Protein AF-B5TLV0-F1 (afdb_monomer_lite)

Foldseek 3Di:
DPDPDPDDDDDDDDPPPDDLVVVVVVVVVVQVVLVVDPVRPHDDDPDDDPPDDDDDDDDCVVCVVQQHDPVQVVVQCCCAAPWDFPDWDDDPNDIDTDIGYHDCVLHVDPCSSVVGDGDHPD

Sequence (122 aa):
GFSNVEALDLVLQDKTGGKLDKFSGVSQSFIGELMKRPEIAVAFTSFKADYPQLQLDINDEKANQLGVNVKDILQTMQTYFGSAQASDFNRFGKYYRVVVQADIADRADPSSIDRVFVKNKT

pLDDT: mean 91.23, std 8.65, range [45.84, 97.0]

Radius of gyration: 23.11 Å; chains: 1; bounding box: 59×27×60 Å

Secondary structure (DSSP, 8-state):
---SS----------S---HHHHHHHHHHHHHHHTT-TT-S-------S----------HHHHHHTT--HHHHHHHHIIIII-EEEEEEEETTEEEEEEE---GGGTSSGGGGGG-------

InterPro domains:
  IPR001036 Acriflavin resistance protein [PF00873] (6-121)
  IPR001036 Acriflavin resistance protein [PTHR32063] (8-121)
  IPR027463 Multidrug efflux transporter AcrB TolC docking domain, DN/DC subdomains [G3DSA:3.30.2090.10] (51-122)
  IPR027463 Multidrug efflux transporter AcrB TolC docking domain, DN/DC subdomains [SSF82714] (52-121)

Organism: Flavobacterium johnsoniae (NCBI:txid986)

Structure (mmCIF, N/CA/C/O backbone):
data_AF-B5TLV0-F1
#
_entry.id   AF-B5TLV0-F1
#
loop_
_atom_site.group_PDB
_atom_site.id
_atom_site.type_symbol
_atom_site.label_atom_id
_atom_site.label_alt_id
_atom_site.label_comp_id
_atom_site.label_asym_id
_atom_site.label_entity_id
_atom_site.label_seq_id
_atom_site.pdbx_PDB_ins_code
_atom_site.Cartn_x
_atom_site.Cartn_y
_atom_site.Cartn_z
_atom_site.occupancy
_atom_site.B_iso_or_equiv
_atom_site.auth_seq_id
_atom_site.auth_comp_id
_atom_site.auth_asym_id
_atom_site.auth_atom_id
_atom_site.pdbx_PDB_model_num
ATOM 1 N N . GLY A 1 1 ? 24.189 9.476 -10.245 1.00 45.84 1 GLY A N 1
ATOM 2 C CA . GLY A 1 1 ? 23.776 9.414 -8.824 1.00 45.84 1 GLY A CA 1
ATOM 3 C C . GLY A 1 1 ? 24.776 8.576 -8.053 1.00 45.84 1 GLY A C 1
ATOM 4 O O . GLY A 1 1 ? 25.704 8.077 -8.669 1.00 45.84 1 GLY A O 1
ATOM 5 N N . PHE A 1 2 ? 24.643 8.439 -6.732 1.00 53.84 2 PHE A N 1
ATOM 6 C CA . PHE A 1 2 ? 25.537 7.604 -5.915 1.00 53.84 2 PHE A CA 1
ATOM 7 C C . PHE A 1 2 ? 25.394 6.119 -6.297 1.00 53.84 2 PHE A C 1
ATOM 9 O O . PHE A 1 2 ? 24.532 5.423 -5.769 1.00 53.84 2 PHE A O 1
ATOM 16 N N . SER A 1 3 ? 26.223 5.645 -7.225 1.00 56.53 3 SER A N 1
ATOM 17 C CA . SER A 1 3 ? 26.379 4.228 -7.547 1.00 56.53 3 SER A CA 1
ATOM 18 C C . SER A 1 3 ? 27.865 3.905 -7.635 1.00 56.53 3 SER A C 1
ATOM 20 O O . SER A 1 3 ? 28.641 4.677 -8.189 1.00 56.53 3 SER A O 1
ATOM 22 N N . ASN A 1 4 ? 28.258 2.764 -7.072 1.00 63.78 4 ASN A N 1
ATOM 23 C CA . ASN A 1 4 ? 29.639 2.268 -7.038 1.00 63.78 4 ASN A CA 1
ATOM 24 C C . ASN A 1 4 ? 30.029 1.550 -8.349 1.00 63.78 4 ASN A C 1
ATOM 26 O O . ASN A 1 4 ? 30.929 0.714 -8.368 1.00 63.78 4 ASN A O 1
ATOM 30 N N . VAL A 1 5 ? 29.285 1.822 -9.424 1.00 60.12 5 VAL A N 1
ATOM 31 C CA . VAL A 1 5 ? 29.418 1.211 -10.744 1.00 60.12 5 VAL A CA 1
ATOM 32 C C . VAL A 1 5 ? 29.537 2.355 -11.740 1.00 60.12 5 VAL A C 1
ATOM 34 O O . VAL A 1 5 ? 28.675 3.235 -11.762 1.00 60.12 5 VAL A O 1
ATOM 37 N N . GLU A 1 6 ? 30.586 2.347 -12.559 1.00 71.06 6 GLU A N 1
ATOM 38 C CA . GLU A 1 6 ? 30.681 3.193 -13.752 1.00 71.06 6 GLU A CA 1
ATOM 39 C C . GLU A 1 6 ? 29.621 2.728 -14.762 1.00 71.06 6 GLU A C 1
ATOM 41 O O . GLU A 1 6 ? 29.889 1.962 -15.684 1.00 71.06 6 GLU A O 1
ATOM 46 N N . ALA A 1 7 ? 28.373 3.124 -14.526 1.00 76.25 7 ALA A N 1
ATOM 47 C CA . ALA A 1 7 ? 27.225 2.799 -15.353 1.00 76.25 7 ALA A CA 1
ATOM 48 C C . ALA A 1 7 ? 26.570 4.080 -15.874 1.00 76.25 7 ALA A C 1
ATOM 50 O O . ALA A 1 7 ? 26.635 5.144 -15.254 1.00 76.25 7 ALA A O 1
ATOM 51 N N . LEU A 1 8 ? 25.929 3.967 -17.034 1.00 85.62 8 LEU A N 1
ATOM 52 C CA . LEU A 1 8 ? 25.124 5.036 -17.604 1.00 85.62 8 LEU A CA 1
ATOM 53 C C . LEU A 1 8 ? 23.727 5.022 -16.969 1.00 85.62 8 LEU A C 1
ATOM 55 O O . LEU A 1 8 ? 22.990 4.050 -17.122 1.00 85.62 8 LEU A O 1
ATOM 59 N N . ASP A 1 9 ? 23.347 6.123 -16.321 1.00 88.31 9 ASP A N 1
ATOM 60 C CA . ASP A 1 9 ? 21.991 6.335 -15.808 1.00 88.31 9 ASP A CA 1
ATOM 61 C C . ASP A 1 9 ? 21.127 7.037 -16.870 1.00 88.31 9 ASP A C 1
ATOM 63 O O . ASP A 1 9 ? 21.482 8.107 -17.370 1.00 88.31 9 ASP A O 1
ATOM 67 N N . LEU A 1 10 ? 19.959 6.469 -17.184 1.00 90.50 10 LEU A N 1
ATOM 68 C CA . LEU A 1 10 ? 18.967 7.069 -18.081 1.00 90.50 10 LEU A CA 1
ATOM 69 C C . LEU A 1 10 ? 17.615 7.189 -17.376 1.00 90.50 10 LEU A C 1
ATOM 71 O O . LEU A 1 10 ? 17.177 6.270 -16.686 1.00 90.50 10 LEU A O 1
ATOM 75 N N . VAL A 1 11 ? 16.928 8.313 -17.591 1.00 93.38 11 VAL A N 1
ATOM 76 C CA . VAL A 1 11 ? 15.583 8.561 -17.054 1.00 93.38 11 VAL A CA 1
ATOM 77 C C . VAL A 1 11 ? 14.595 8.612 -18.208 1.00 93.38 11 VAL A C 1
ATOM 79 O O . VAL A 1 11 ? 14.593 9.552 -19.002 1.00 93.38 11 VAL A O 1
ATOM 82 N N . LEU A 1 12 ? 13.743 7.594 -18.294 1.00 93.38 12 LEU A N 1
ATOM 83 C CA . LEU A 1 12 ? 12.632 7.573 -19.235 1.00 93.38 12 LEU A CA 1
ATOM 84 C C . LEU A 1 12 ? 11.423 8.278 -18.606 1.00 93.38 12 LEU A C 1
ATOM 86 O O . LEU A 1 12 ? 11.057 7.983 -17.471 1.00 93.38 12 LEU A O 1
ATOM 90 N N . GLN A 1 13 ? 10.803 9.208 -19.335 1.00 94.56 13 GLN A N 1
ATOM 91 C CA . GLN A 1 13 ? 9.683 10.013 -18.841 1.00 94.56 13 GLN A CA 1
ATOM 92 C C . GLN A 1 13 ? 8.472 9.900 -19.772 1.00 94.56 13 GLN A C 1
ATOM 94 O O . GLN A 1 13 ? 8.566 10.230 -20.955 1.00 94.56 13 GLN A O 1
ATOM 99 N N . ASP A 1 14 ? 7.319 9.518 -19.219 1.00 94.56 14 ASP A N 1
ATOM 100 C CA . ASP A 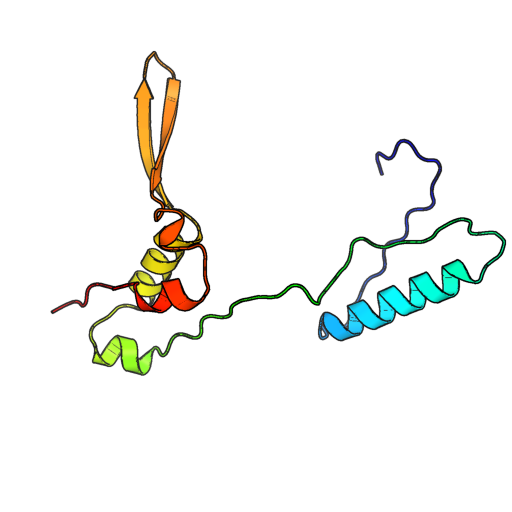1 14 ? 6.020 9.721 -19.865 1.00 94.56 14 ASP A CA 1
ATOM 101 C C . ASP A 1 14 ? 5.494 11.132 -19.557 1.00 94.56 14 ASP A C 1
ATOM 103 O O . ASP A 1 14 ? 5.367 11.519 -18.396 1.00 94.56 14 ASP A O 1
ATOM 107 N N . LYS A 1 15 ? 5.185 11.911 -20.599 1.00 94.88 15 LYS A N 1
ATOM 108 C CA . LYS A 1 15 ? 4.619 13.271 -20.494 1.00 94.88 15 LYS A CA 1
ATOM 109 C C . LYS A 1 15 ? 3.119 13.327 -20.795 1.00 94.88 15 LYS A C 1
ATOM 111 O O . LYS A 1 15 ? 2.549 14.411 -20.848 1.00 94.88 15 LYS A O 1
ATOM 116 N N . THR A 1 16 ? 2.489 12.180 -21.035 1.00 93.69 16 THR A N 1
ATOM 117 C CA . THR A 1 16 ? 1.089 12.091 -21.472 1.00 93.69 16 THR A CA 1
ATOM 118 C C . THR A 1 16 ? 0.104 11.889 -20.324 1.00 93.69 16 THR A C 1
ATOM 120 O O . THR A 1 16 ? -1.089 12.099 -20.517 1.00 93.69 16 THR A O 1
ATOM 123 N N . GLY A 1 17 ? 0.581 11.476 -19.142 1.00 87.62 17 GLY A N 1
ATOM 124 C CA . GLY A 1 17 ? -0.288 11.077 -18.029 1.00 87.62 17 GLY A CA 1
ATOM 125 C C . GLY A 1 17 ? -1.110 9.817 -18.331 1.00 87.62 17 GLY A C 1
ATOM 126 O O . GLY A 1 17 ? -2.202 9.651 -17.794 1.00 87.62 17 GLY A O 1
ATOM 127 N N . GLY A 1 18 ? -0.629 8.964 -19.243 1.00 90.31 18 GLY A N 1
ATOM 128 C CA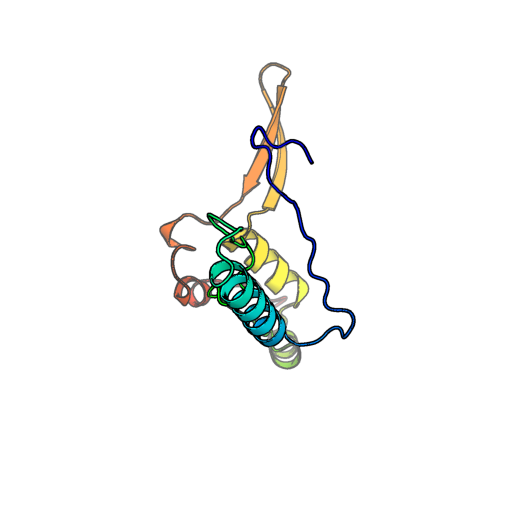 . GLY A 1 18 ? -1.323 7.759 -19.683 1.00 90.31 18 GLY A CA 1
ATOM 129 C C . GLY A 1 18 ? -1.283 6.606 -18.673 1.00 90.31 18 GLY A C 1
ATOM 130 O O . GLY A 1 18 ? -0.797 6.724 -17.551 1.00 90.31 18 GLY A O 1
ATOM 131 N N . LYS A 1 19 ? -1.803 5.444 -19.093 1.00 90.75 19 LYS A N 1
ATOM 132 C CA . LYS A 1 19 ? -1.802 4.221 -18.273 1.00 90.75 19 LYS A CA 1
ATOM 133 C C . LYS A 1 19 ? -0.377 3.725 -18.010 1.00 90.75 19 LYS A C 1
ATOM 135 O O . LYS A 1 19 ? 0.407 3.582 -18.951 1.00 90.75 19 LYS A O 1
ATOM 140 N N . LEU A 1 20 ? -0.094 3.353 -16.760 1.00 91.12 20 LEU A N 1
ATOM 141 C CA . LEU A 1 20 ? 1.214 2.839 -16.341 1.00 91.12 20 LEU A CA 1
ATOM 142 C C . LEU A 1 20 ? 1.627 1.566 -17.094 1.00 91.12 20 LEU A C 1
ATOM 144 O O . LEU A 1 20 ? 2.795 1.436 -17.448 1.00 91.12 20 LEU A O 1
ATOM 148 N N . ASP A 1 21 ? 0.685 0.683 -17.433 1.00 91.06 21 ASP A N 1
ATOM 149 C CA . ASP A 1 21 ? 0.973 -0.548 -18.190 1.00 91.06 21 ASP A CA 1
ATOM 150 C C . ASP A 1 21 ? 1.549 -0.254 -19.576 1.00 91.06 21 ASP A C 1
ATOM 152 O O . ASP A 1 21 ? 2.499 -0.896 -20.027 1.00 91.06 21 ASP A O 1
ATOM 156 N N . LYS A 1 22 ? 1.017 0.779 -20.243 1.00 92.75 22 LYS A N 1
ATOM 157 C CA . LYS A 1 22 ? 1.524 1.222 -21.544 1.00 92.75 22 LYS A CA 1
ATOM 158 C C . LYS A 1 22 ? 2.960 1.717 -21.405 1.00 92.75 22 LYS A C 1
ATOM 160 O O . LYS A 1 22 ? 3.818 1.343 -22.203 1.00 92.75 22 LYS A O 1
ATOM 165 N N . PHE A 1 23 ? 3.226 2.535 -20.388 1.00 94.44 23 PHE A N 1
ATOM 166 C CA . PHE A 1 23 ? 4.574 3.023 -20.117 1.00 94.44 23 PHE A CA 1
ATOM 167 C C . PHE A 1 23 ? 5.537 1.890 -19.733 1.00 94.44 23 PHE A C 1
ATOM 169 O O . PHE A 1 23 ? 6.701 1.906 -20.137 1.00 94.44 23 PHE A O 1
ATOM 176 N N . SER A 1 24 ? 5.050 0.865 -19.029 1.00 93.56 24 SER A N 1
ATOM 177 C CA . SER A 1 24 ? 5.823 -0.335 -18.702 1.00 93.56 24 SER A CA 1
ATOM 178 C C . SER A 1 24 ? 6.235 -1.094 -19.961 1.00 93.56 24 SER A C 1
ATOM 180 O O . SER A 1 24 ? 7.418 -1.390 -20.127 1.00 93.56 24 SER A O 1
ATOM 182 N N . GLY A 1 25 ? 5.310 -1.289 -20.907 1.00 93.44 25 GLY A N 1
ATOM 183 C CA . GLY A 1 25 ? 5.613 -1.905 -22.202 1.00 93.44 25 GLY A CA 1
ATOM 184 C C . GLY A 1 25 ? 6.634 -1.109 -23.026 1.00 93.44 25 GLY A C 1
ATOM 185 O O . GLY A 1 25 ? 7.563 -1.688 -23.593 1.00 93.44 25 GLY A O 1
ATOM 186 N N . VAL A 1 26 ? 6.526 0.225 -23.046 1.00 94.38 26 VAL A N 1
ATOM 187 C CA . VAL A 1 26 ? 7.521 1.099 -23.700 1.00 94.38 26 VAL A CA 1
ATOM 188 C C . VAL A 1 26 ? 8.890 0.983 -23.023 1.00 94.38 26 VAL A C 1
ATOM 190 O O . VAL A 1 26 ? 9.897 0.839 -23.711 1.00 94.38 26 VAL A O 1
ATOM 193 N N . SER A 1 27 ? 8.933 0.992 -21.689 1.00 94.62 27 SER A N 1
ATOM 194 C CA . SER A 1 27 ? 10.174 0.861 -20.915 1.00 94.62 27 SER A CA 1
ATOM 195 C C . SER A 1 27 ? 10.862 -0.480 -21.171 1.00 94.62 27 SER A C 1
ATOM 197 O O . SER A 1 27 ? 12.066 -0.523 -21.405 1.00 94.62 27 SER A O 1
ATOM 199 N N . GLN A 1 28 ? 10.103 -1.577 -21.186 1.00 94.50 28 GLN A N 1
ATOM 200 C CA . GLN A 1 28 ? 10.624 -2.914 -21.480 1.00 94.50 28 GLN A CA 1
ATOM 201 C C . GLN A 1 28 ? 11.133 -3.017 -22.920 1.00 94.50 28 GLN A C 1
ATOM 203 O O . GLN A 1 28 ? 12.207 -3.570 -23.145 1.00 94.50 28 GLN A O 1
ATOM 208 N N . SER A 1 29 ? 10.416 -2.427 -23.882 1.00 95.56 29 SER A N 1
ATOM 209 C CA . SER A 1 29 ? 10.861 -2.364 -25.280 1.00 95.56 29 SER A CA 1
ATOM 210 C C . SER A 1 29 ? 12.165 -1.577 -25.415 1.00 95.56 29 SER A C 1
ATOM 212 O O . SER A 1 29 ? 13.088 -2.025 -26.087 1.00 95.56 29 SER A O 1
ATOM 214 N N . PHE A 1 30 ? 12.279 -0.439 -24.724 1.00 95.81 30 PHE A N 1
ATOM 215 C CA . PHE A 1 30 ? 13.495 0.371 -24.697 1.00 95.81 30 PHE A CA 1
ATOM 216 C C . PHE A 1 30 ? 14.695 -0.411 -24.145 1.00 95.81 30 PHE A C 1
ATOM 218 O O . PHE A 1 30 ? 15.746 -0.441 -24.781 1.00 95.81 30 PHE A O 1
ATOM 225 N N . ILE A 1 31 ? 14.529 -1.106 -23.014 1.00 95.69 31 ILE A N 1
ATOM 226 C CA . ILE A 1 31 ? 15.565 -1.995 -22.467 1.00 95.69 31 ILE A CA 1
ATOM 227 C C . ILE A 1 31 ? 15.902 -3.124 -23.452 1.00 95.69 31 ILE A C 1
ATOM 229 O O . ILE A 1 31 ? 17.077 -3.411 -23.669 1.00 95.69 31 ILE A O 1
ATOM 233 N N . GLY A 1 32 ? 14.897 -3.728 -24.091 1.00 95.94 32 GLY A N 1
ATOM 234 C CA . GLY A 1 32 ? 15.087 -4.769 -25.100 1.00 95.94 32 GLY A CA 1
ATOM 235 C C . GLY A 1 32 ? 15.917 -4.304 -26.299 1.00 95.94 32 GLY A C 1
ATOM 236 O O . GLY A 1 32 ? 16.781 -5.044 -26.761 1.00 95.94 32 GLY A O 1
ATOM 237 N N . GLU A 1 33 ? 15.714 -3.074 -26.777 1.00 97.00 33 GLU A N 1
ATOM 238 C CA . GLU A 1 33 ? 16.537 -2.486 -27.843 1.00 97.00 33 GLU A CA 1
ATOM 239 C C . GLU A 1 33 ? 17.967 -2.170 -27.384 1.00 97.00 33 GLU A C 1
ATOM 241 O O . GLU A 1 33 ? 18.909 -2.357 -28.154 1.00 97.00 33 GLU A O 1
ATOM 246 N N . LEU A 1 34 ? 18.164 -1.734 -26.134 1.00 95.44 34 LEU A N 1
ATOM 247 C CA . LEU A 1 34 ? 19.509 -1.532 -25.581 1.00 95.44 34 LEU A CA 1
ATOM 248 C C . LEU A 1 34 ? 20.281 -2.851 -25.484 1.00 95.44 34 LEU A C 1
ATOM 250 O O . LEU A 1 34 ? 21.446 -2.902 -25.862 1.00 95.44 34 LEU A O 1
ATOM 254 N N . MET A 1 35 ? 19.620 -3.931 -25.068 1.00 96.31 35 MET A N 1
ATOM 255 C CA . MET A 1 35 ? 20.226 -5.263 -24.969 1.00 96.31 35 MET A CA 1
ATOM 256 C C . MET A 1 35 ? 20.650 -5.865 -26.318 1.00 96.31 35 MET A C 1
ATOM 258 O O . MET A 1 35 ? 21.405 -6.832 -26.339 1.00 96.31 35 MET A O 1
ATOM 262 N N . LYS A 1 36 ? 20.192 -5.319 -27.453 1.00 96.88 36 LYS A N 1
ATOM 263 C CA . LYS A 1 36 ? 20.646 -5.737 -28.793 1.00 96.88 36 LYS A CA 1
ATOM 264 C C . LYS A 1 36 ? 21.972 -5.096 -29.204 1.00 96.88 36 LYS A C 1
ATOM 266 O O . LYS A 1 36 ? 22.539 -5.490 -30.223 1.00 96.88 36 LYS A O 1
ATOM 271 N N . ARG A 1 37 ? 22.443 -4.080 -28.475 1.00 96.12 37 ARG A N 1
ATOM 272 C CA . ARG A 1 37 ? 23.653 -3.337 -28.830 1.00 96.12 37 ARG A CA 1
ATOM 273 C C . ARG A 1 37 ? 24.898 -4.016 -28.258 1.00 96.12 37 ARG A C 1
ATOM 275 O O . ARG A 1 37 ? 24.938 -4.247 -27.054 1.00 96.12 37 ARG A O 1
ATOM 282 N N . PRO A 1 38 ? 25.930 -4.291 -29.073 1.00 95.06 38 PRO A N 1
ATOM 283 C CA . PRO A 1 38 ? 27.143 -4.960 -28.605 1.00 95.06 38 PRO A CA 1
ATOM 284 C C . PRO A 1 38 ? 27.962 -4.116 -27.616 1.00 95.06 38 PRO A C 1
ATOM 286 O O . PRO A 1 38 ? 28.752 -4.667 -26.856 1.00 95.06 38 PRO A O 1
ATOM 289 N N . GLU A 1 39 ? 27.779 -2.792 -27.598 1.00 93.62 39 GLU A N 1
ATOM 290 C CA . GLU A 1 39 ? 28.440 -1.883 -26.655 1.00 93.62 39 GLU A CA 1
ATOM 291 C C . GLU A 1 39 ? 27.808 -1.912 -25.254 1.00 93.62 39 GLU A C 1
ATOM 293 O O . GLU A 1 39 ? 28.378 -1.372 -24.306 1.00 93.62 39 GLU A O 1
ATOM 298 N N . ILE A 1 40 ? 26.623 -2.515 -25.111 1.00 92.31 40 ILE A N 1
ATOM 299 C CA . ILE A 1 40 ? 25.867 -2.565 -23.860 1.00 92.31 40 ILE A CA 1
ATOM 300 C C . ILE A 1 40 ? 25.937 -3.984 -23.305 1.00 92.31 40 ILE A C 1
ATOM 302 O O . ILE A 1 40 ? 25.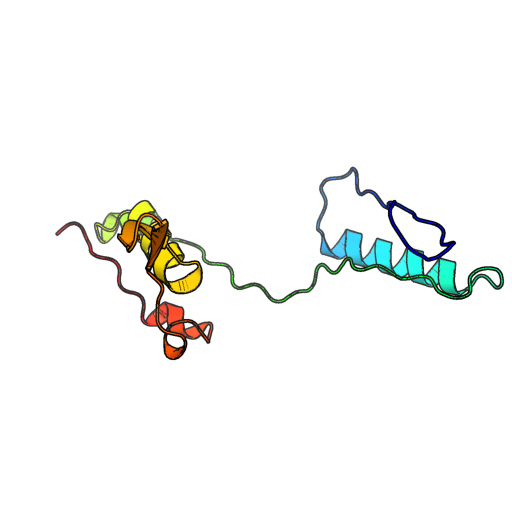303 -4.899 -23.819 1.00 92.31 40 ILE A O 1
ATOM 306 N N . ALA A 1 41 ? 26.682 -4.159 -22.212 1.00 91.81 41 ALA A N 1
ATOM 307 C CA . ALA A 1 41 ? 26.779 -5.455 -21.546 1.00 91.81 41 ALA A CA 1
ATOM 308 C C . ALA A 1 41 ? 25.439 -5.881 -20.920 1.00 91.81 41 ALA A C 1
ATOM 310 O O . ALA A 1 41 ? 24.987 -7.006 -21.124 1.00 91.81 41 ALA A O 1
ATOM 311 N N . VAL A 1 42 ? 24.806 -4.986 -20.151 1.00 91.88 42 VAL A N 1
ATOM 312 C CA . VAL A 1 42 ? 23.504 -5.211 -19.506 1.00 91.88 42 VAL A CA 1
ATOM 313 C C . VAL A 1 42 ? 22.752 -3.885 -19.389 1.00 91.88 42 VAL A C 1
ATOM 315 O O . VAL A 1 42 ? 23.312 -2.885 -18.947 1.00 91.88 42 VAL A O 1
ATOM 318 N N . ALA A 1 43 ? 21.463 -3.897 -19.721 1.00 93.75 43 ALA A N 1
ATOM 319 C CA . ALA A 1 43 ? 20.502 -2.838 -19.446 1.00 93.75 43 ALA A CA 1
ATOM 320 C C . ALA A 1 43 ? 19.322 -3.422 -18.660 1.00 93.75 43 ALA A C 1
ATOM 322 O O . ALA A 1 43 ? 18.842 -4.515 -18.959 1.00 93.75 43 ALA A O 1
ATOM 323 N N . PHE A 1 44 ? 18.842 -2.702 -17.648 1.00 92.56 44 PHE A N 1
ATOM 3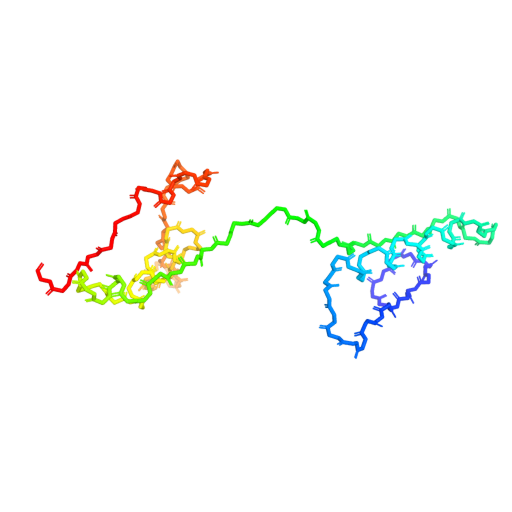24 C CA . PHE A 1 44 ? 17.700 -3.121 -16.837 1.00 92.56 44 PHE A CA 1
ATOM 325 C C . PHE A 1 44 ? 16.930 -1.912 -16.301 1.00 92.56 44 PHE A C 1
ATOM 327 O O . PHE A 1 44 ? 17.406 -0.780 -16.338 1.00 92.56 44 PHE A O 1
ATOM 334 N N . THR A 1 45 ? 15.728 -2.163 -15.786 1.00 91.81 45 THR A N 1
ATOM 335 C CA . THR A 1 45 ? 14.922 -1.174 -15.065 1.00 91.81 45 THR A CA 1
ATOM 336 C C . THR A 1 45 ? 14.261 -1.828 -13.859 1.00 91.81 45 THR A C 1
ATOM 338 O O . THR A 1 45 ? 13.887 -3.000 -13.907 1.00 91.81 45 THR A O 1
ATOM 341 N N . SER A 1 46 ? 14.115 -1.075 -12.770 1.00 89.81 46 SER A N 1
ATOM 342 C CA . SER A 1 46 ? 13.328 -1.484 -11.602 1.00 89.81 46 SER A CA 1
ATOM 343 C C . SER A 1 46 ? 11.833 -1.186 -11.760 1.00 89.81 46 SER A C 1
ATOM 345 O O . SER A 1 46 ? 11.035 -1.594 -10.916 1.00 89.81 46 SER A O 1
ATOM 347 N N . PHE A 1 47 ? 11.434 -0.482 -12.826 1.00 91.31 47 PHE A N 1
ATOM 348 C CA . PHE A 1 47 ? 10.043 -0.115 -13.061 1.00 91.31 47 PHE A CA 1
ATOM 349 C C . PHE A 1 47 ? 9.194 -1.327 -13.461 1.00 91.31 47 PHE A C 1
ATOM 351 O O . PHE A 1 47 ? 9.475 -2.006 -14.449 1.00 91.31 47 PHE A O 1
ATOM 358 N N . LYS A 1 48 ? 8.108 -1.548 -12.719 1.00 85.69 48 LYS A N 1
ATOM 359 C CA . LYS A 1 48 ? 7.073 -2.549 -12.990 1.00 85.69 48 LYS A CA 1
ATOM 360 C C . LYS A 1 48 ? 5.709 -1.965 -12.640 1.00 85.69 48 LYS A C 1
ATOM 362 O O . LYS A 1 48 ? 5.573 -1.327 -11.597 1.00 85.69 48 LYS A O 1
ATOM 367 N N . ALA A 1 49 ? 4.730 -2.164 -13.517 1.00 90.06 49 ALA A N 1
ATOM 368 C CA . ALA A 1 49 ? 3.369 -1.643 -13.357 1.00 90.06 49 ALA A CA 1
ATOM 369 C C . ALA A 1 49 ? 2.339 -2.737 -13.021 1.00 90.06 49 ALA A C 1
ATOM 371 O O . ALA A 1 49 ? 1.184 -2.430 -12.762 1.00 90.06 49 ALA A O 1
ATOM 372 N N . ASP A 1 50 ? 2.763 -3.999 -12.983 1.00 87.19 50 ASP A N 1
ATOM 373 C CA . ASP A 1 50 ? 1.924 -5.198 -12.924 1.00 87.19 50 ASP A CA 1
ATOM 374 C C . ASP A 1 50 ? 1.860 -5.843 -11.530 1.00 87.19 50 ASP A C 1
ATOM 376 O O . ASP A 1 50 ? 1.430 -6.988 -11.386 1.00 87.19 50 ASP A O 1
ATOM 380 N N . TYR A 1 51 ? 2.289 -5.131 -10.484 1.00 88.06 51 TYR A N 1
ATOM 381 C CA . TYR A 1 51 ? 2.158 -5.636 -9.119 1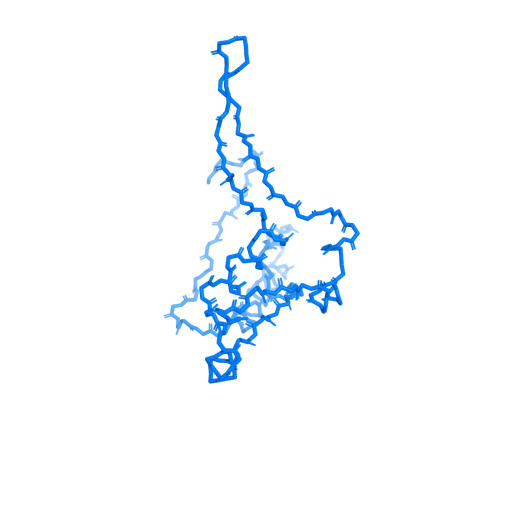.00 88.06 51 TYR A CA 1
ATOM 382 C C . TYR A 1 51 ? 0.676 -5.815 -8.761 1.00 88.06 51 TYR A C 1
ATOM 384 O O . TYR A 1 51 ? -0.096 -4.867 -8.938 1.00 88.06 51 TYR A O 1
ATOM 392 N N . PRO A 1 52 ? 0.271 -6.981 -8.221 1.00 87.69 52 PRO A N 1
ATOM 393 C CA . PRO A 1 52 ? -1.094 -7.192 -7.763 1.00 87.69 52 PRO A CA 1
ATOM 394 C C . PRO A 1 52 ? -1.492 -6.149 -6.717 1.00 87.69 52 PRO A C 1
ATOM 396 O O . PRO A 1 52 ? -0.761 -5.908 -5.756 1.00 87.69 52 PRO A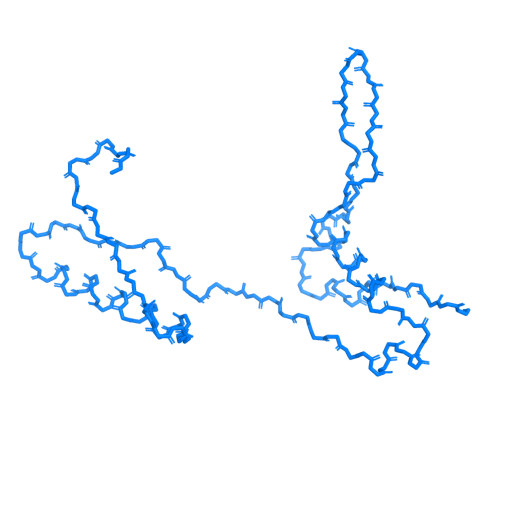 O 1
ATOM 399 N N . GLN A 1 53 ? -2.664 -5.548 -6.902 1.00 89.06 53 GLN A N 1
ATOM 400 C CA . GLN A 1 53 ? -3.246 -4.574 -5.984 1.00 89.06 53 GLN A CA 1
ATOM 401 C C . GLN A 1 53 ? -4.680 -4.980 -5.665 1.00 89.06 53 GLN A C 1
ATOM 403 O O . GLN A 1 53 ? -5.401 -5.474 -6.532 1.00 89.06 53 GLN A O 1
ATOM 408 N N . LEU A 1 54 ? -5.090 -4.751 -4.420 1.00 89.25 54 LEU A N 1
ATOM 409 C CA . LEU A 1 54 ? -6.477 -4.882 -3.997 1.00 89.25 54 LEU A CA 1
ATOM 410 C C . LEU A 1 54 ? -7.089 -3.481 -3.938 1.00 89.25 54 LEU A C 1
ATOM 412 O O . LEU A 1 54 ? -6.656 -2.654 -3.136 1.00 89.25 54 LEU A O 1
ATOM 416 N N . GLN A 1 55 ? -8.073 -3.216 -4.796 1.00 90.81 55 GLN A N 1
ATOM 417 C CA . GLN A 1 55 ? -8.812 -1.956 -4.804 1.00 90.81 55 GLN A CA 1
ATOM 418 C C . GLN A 1 55 ? -10.088 -2.093 -3.972 1.00 90.81 55 GLN A C 1
ATOM 420 O O . GLN A 1 55 ? -10.841 -3.053 -4.133 1.00 90.81 55 GLN A O 1
ATOM 425 N N . LEU A 1 56 ? -10.323 -1.120 -3.092 1.00 89.88 56 LEU A N 1
ATOM 426 C CA . LEU A 1 56 ? -11.556 -0.994 -2.327 1.00 89.88 56 LEU A CA 1
ATOM 427 C C . LEU A 1 56 ? -12.401 0.137 -2.910 1.00 89.88 56 LEU A C 1
ATOM 429 O O . LEU A 1 56 ? -12.009 1.300 -2.823 1.00 89.88 56 LEU A O 1
ATOM 433 N N . ASP A 1 57 ? -13.579 -0.207 -3.420 1.00 93.88 57 ASP A N 1
ATOM 434 C CA . ASP A 1 57 ? -14.579 0.761 -3.861 1.00 93.88 57 ASP A CA 1
ATOM 435 C C . ASP A 1 57 ? -15.691 0.865 -2.809 1.00 93.88 57 ASP A C 1
ATOM 437 O O . ASP A 1 57 ? -16.372 -0.113 -2.492 1.00 93.88 57 ASP A O 1
ATOM 441 N N . ILE A 1 58 ? -15.868 2.058 -2.240 1.00 94.25 58 ILE A N 1
ATOM 442 C CA . ILE A 1 58 ? -16.874 2.309 -1.204 1.00 94.25 58 ILE A CA 1
ATOM 443 C C . ILE A 1 58 ? -18.163 2.798 -1.864 1.00 94.25 58 ILE A C 1
ATOM 445 O O . ILE A 1 58 ? -18.161 3.746 -2.645 1.00 94.25 58 ILE A O 1
ATOM 449 N N . ASN A 1 59 ? -19.284 2.160 -1.524 1.00 96.12 59 ASN A N 1
ATOM 450 C CA . ASN A 1 59 ? -20.605 2.639 -1.910 1.00 96.12 59 ASN A CA 1
ATOM 451 C C . ASN A 1 59 ? -21.122 3.646 -0.871 1.00 96.12 59 ASN A C 1
ATOM 453 O O . ASN A 1 59 ? -21.689 3.263 0.158 1.00 96.12 59 ASN A O 1
ATOM 457 N N . ASP A 1 60 ? -20.936 4.931 -1.162 1.00 95.00 60 ASP A N 1
ATOM 458 C CA . ASP A 1 60 ? -21.302 6.034 -0.270 1.00 95.00 60 ASP A CA 1
ATOM 459 C C . ASP A 1 60 ? -22.809 6.100 0.011 1.00 95.00 60 ASP A C 1
ATOM 461 O O . ASP A 1 60 ? -23.228 6.354 1.143 1.00 95.00 60 ASP A O 1
ATOM 465 N N . GLU A 1 61 ? -23.650 5.839 -0.993 1.00 96.00 61 GLU A N 1
ATOM 466 C CA . GLU A 1 61 ? -25.108 5.834 -0.830 1.00 96.00 61 GLU A CA 1
ATOM 467 C C . GLU A 1 61 ? -25.540 4.754 0.164 1.00 96.00 61 GLU A C 1
ATOM 469 O O . GLU A 1 61 ? -26.321 5.014 1.084 1.00 96.00 61 GLU A O 1
ATOM 474 N N . LYS A 1 62 ? -24.983 3.546 0.027 1.00 95.69 62 LYS A N 1
ATOM 475 C CA . LYS A 1 62 ? -25.285 2.430 0.920 1.00 95.69 62 LYS A CA 1
ATOM 476 C C . LYS A 1 62 ? -24.743 2.664 2.326 1.00 95.69 62 LYS A C 1
ATOM 478 O O . LYS A 1 62 ? -25.451 2.377 3.291 1.00 95.69 62 LYS A O 1
ATOM 483 N N . ALA A 1 63 ? -23.529 3.201 2.452 1.00 95.31 63 ALA A N 1
ATOM 484 C CA . ALA A 1 63 ? -22.947 3.554 3.745 1.00 95.31 63 ALA A CA 1
ATOM 485 C C . ALA A 1 63 ? -23.843 4.554 4.495 1.00 95.31 63 ALA A C 1
ATOM 487 O O . ALA A 1 63 ? -24.198 4.322 5.652 1.00 95.31 63 ALA A O 1
ATOM 488 N N . ASN A 1 64 ? -24.313 5.596 3.801 1.00 92.94 64 ASN A N 1
ATOM 489 C CA . ASN A 1 64 ? -25.227 6.587 4.363 1.00 92.94 64 ASN A CA 1
ATOM 490 C C . ASN A 1 64 ? -26.571 5.979 4.792 1.00 92.94 64 ASN A C 1
ATOM 492 O O . ASN A 1 64 ? -27.044 6.276 5.888 1.00 92.94 64 ASN A O 1
ATOM 496 N N . GLN A 1 65 ? -27.164 5.094 3.982 1.00 94.75 65 GLN A N 1
ATOM 497 C CA . GLN A 1 65 ? -28.404 4.387 4.339 1.00 94.75 65 GLN A CA 1
ATOM 498 C C . GLN A 1 65 ? -28.257 3.522 5.598 1.00 94.75 65 GLN A C 1
ATOM 500 O O . GLN A 1 65 ? -29.201 3.398 6.372 1.00 94.75 65 GLN A O 1
ATOM 505 N N . LEU A 1 66 ? -27.080 2.925 5.807 1.00 94.88 66 LEU A N 1
ATOM 506 C CA . LEU A 1 66 ? -26.763 2.123 6.993 1.00 94.88 66 LEU A CA 1
ATOM 507 C C . LEU A 1 66 ? -26.317 2.976 8.193 1.00 94.88 66 LEU A C 1
ATOM 509 O O . LEU A 1 66 ? -25.981 2.434 9.245 1.00 94.88 66 LEU A O 1
ATOM 513 N N . GLY A 1 67 ? -26.292 4.306 8.055 1.00 95.06 67 GLY A N 1
ATOM 514 C CA . GLY A 1 67 ? -25.837 5.213 9.105 1.00 95.06 67 GLY A CA 1
ATOM 515 C C . GLY A 1 67 ? -24.340 5.095 9.403 1.00 95.06 67 GLY A C 1
ATOM 516 O O . GLY A 1 67 ? -23.916 5.434 10.508 1.00 95.06 67 GLY A O 1
ATOM 517 N N . VAL A 1 68 ? -23.541 4.615 8.448 1.00 96.25 68 VAL A N 1
ATOM 518 C CA . VAL A 1 68 ? -22.088 4.455 8.561 1.00 96.25 68 VAL A CA 1
ATOM 519 C C . VAL A 1 68 ? -21.402 5.609 7.834 1.00 96.25 68 VAL A C 1
ATOM 521 O O . VAL A 1 68 ? -21.697 5.896 6.676 1.00 96.25 68 VAL A O 1
ATOM 524 N N . ASN A 1 69 ? -20.479 6.297 8.506 1.00 94.94 69 ASN A N 1
ATOM 525 C CA . ASN A 1 69 ? -19.703 7.358 7.870 1.00 94.94 69 ASN A CA 1
ATOM 526 C C . ASN A 1 69 ? -18.571 6.750 7.030 1.00 94.94 69 ASN A C 1
ATOM 528 O O . ASN A 1 69 ? -17.798 5.939 7.535 1.00 94.94 69 ASN A O 1
ATOM 532 N N . VAL A 1 70 ? -18.410 7.206 5.787 1.00 94.31 70 VAL A N 1
ATOM 533 C CA . VAL A 1 70 ? -17.294 6.811 4.906 1.00 94.31 70 VAL A CA 1
ATOM 534 C C . VAL A 1 70 ? -15.936 7.064 5.567 1.00 94.31 70 VAL A C 1
ATOM 536 O O . VAL A 1 70 ? -15.030 6.242 5.463 1.00 94.31 70 VAL A O 1
ATOM 539 N N . LYS A 1 71 ? -15.803 8.156 6.329 1.00 94.31 71 LYS A N 1
ATOM 540 C CA . LYS A 1 71 ? -14.591 8.445 7.105 1.00 94.31 71 LYS A CA 1
ATOM 541 C C . LYS A 1 71 ? -14.278 7.342 8.119 1.00 94.31 71 LYS A C 1
ATOM 543 O O . LYS A 1 71 ? -13.112 6.997 8.283 1.00 94.31 71 LYS A O 1
ATOM 548 N N . ASP A 1 72 ? -15.297 6.792 8.776 1.00 94.94 72 ASP A N 1
ATOM 549 C CA . ASP A 1 72 ? -15.117 5.729 9.766 1.00 94.94 72 ASP A CA 1
ATOM 550 C C . ASP A 1 72 ? -14.729 4.416 9.073 1.00 94.94 72 ASP A C 1
ATOM 552 O O . ASP A 1 72 ? -13.860 3.705 9.569 1.00 94.94 72 ASP A O 1
ATOM 556 N N . ILE A 1 73 ? -15.276 4.139 7.880 1.00 94.88 73 ILE A N 1
ATOM 557 C CA . ILE A 1 73 ? -14.851 3.006 7.038 1.00 94.88 73 ILE A CA 1
ATOM 558 C C . ILE A 1 73 ? -13.364 3.130 6.702 1.00 94.88 73 ILE A C 1
ATOM 560 O O . ILE A 1 73 ? -12.589 2.218 6.985 1.00 94.88 73 ILE A O 1
ATOM 564 N N . LEU A 1 74 ? -12.948 4.272 6.150 1.00 94.31 74 LEU A N 1
ATOM 565 C CA . LEU A 1 74 ? -11.558 4.511 5.762 1.00 94.31 74 LEU A CA 1
ATOM 566 C C . LEU A 1 74 ? -10.603 4.436 6.962 1.00 94.31 74 LEU A C 1
ATOM 568 O O . LEU A 1 74 ? -9.543 3.821 6.863 1.00 94.31 74 LEU A O 1
ATOM 572 N N . GLN A 1 75 ? -10.983 5.005 8.111 1.00 93.94 75 GLN A N 1
ATOM 573 C CA . GLN A 1 75 ? -10.176 4.957 9.333 1.00 93.94 75 GLN A CA 1
ATOM 574 C C . GLN A 1 75 ? -10.032 3.529 9.878 1.00 93.94 75 GLN A C 1
ATOM 576 O O . GLN A 1 75 ? -8.935 3.132 10.291 1.00 93.94 75 GLN A O 1
ATOM 581 N N . THR A 1 76 ? -11.112 2.745 9.872 1.00 94.44 76 THR A N 1
ATOM 582 C CA . THR A 1 76 ? -11.070 1.333 10.266 1.00 94.44 76 THR A CA 1
ATOM 583 C C . THR A 1 76 ? -10.165 0.545 9.325 1.00 94.44 76 THR A C 1
ATOM 585 O O . THR A 1 76 ? -9.245 -0.125 9.790 1.00 94.44 76 THR A O 1
ATOM 588 N N . MET A 1 77 ? -10.339 0.690 8.010 1.00 94.56 77 MET A N 1
ATOM 589 C CA . MET A 1 77 ? -9.503 0.014 7.013 1.00 94.56 77 MET A CA 1
ATOM 590 C C . MET A 1 77 ? -8.018 0.371 7.161 1.00 94.56 77 MET A C 1
ATOM 592 O O . MET A 1 77 ? -7.167 -0.521 7.166 1.00 94.56 77 MET A O 1
ATOM 596 N N . GLN A 1 78 ? -7.702 1.653 7.372 1.00 93.44 78 GLN A N 1
ATOM 597 C CA . GLN A 1 78 ? -6.339 2.112 7.649 1.00 93.44 78 GLN A CA 1
ATOM 598 C C . GLN A 1 78 ? -5.761 1.442 8.900 1.00 93.44 78 GLN A C 1
ATOM 600 O O . GLN A 1 78 ? -4.615 1.004 8.893 1.00 93.44 78 GLN A O 1
ATOM 605 N N . THR A 1 79 ? -6.545 1.319 9.969 1.00 94.00 79 THR A N 1
ATOM 606 C CA . THR A 1 79 ? -6.079 0.713 11.223 1.00 94.00 79 THR A CA 1
ATOM 607 C C . THR A 1 79 ? -5.828 -0.791 11.066 1.00 94.00 79 THR A C 1
ATOM 609 O O . THR A 1 79 ? -4.797 -1.284 11.523 1.00 94.00 79 THR A O 1
ATOM 612 N N . TYR A 1 80 ? -6.712 -1.517 10.372 1.00 94.44 80 TYR A N 1
ATOM 613 C CA . TYR A 1 80 ? -6.565 -2.961 10.146 1.00 94.44 80 TYR A CA 1
ATOM 614 C C . TYR A 1 80 ? -5.377 -3.295 9.230 1.00 94.44 80 TYR A C 1
ATOM 616 O O . TYR A 1 80 ? -4.522 -4.102 9.596 1.00 94.44 80 TYR A O 1
ATOM 624 N N . PHE A 1 81 ? -5.286 -2.654 8.061 1.00 93.94 81 PHE A N 1
ATOM 625 C CA . PHE A 1 81 ? -4.337 -3.055 7.013 1.00 93.94 81 PHE A CA 1
ATOM 626 C C . PHE A 1 81 ? -3.080 -2.178 6.932 1.00 93.94 81 PHE A C 1
ATOM 628 O O . PHE A 1 81 ? -2.038 -2.657 6.488 1.00 93.94 81 PHE A O 1
ATOM 635 N N . GLY A 1 82 ? -3.139 -0.928 7.398 1.00 91.50 82 GLY A N 1
ATOM 636 C CA . GLY A 1 82 ? -2.026 0.028 7.338 1.00 91.50 82 GLY A CA 1
ATOM 637 C C . GLY A 1 82 ? -1.353 0.338 8.679 1.00 91.50 82 GLY A C 1
ATOM 638 O O . GLY A 1 82 ? -0.187 0.722 8.678 1.00 91.50 82 GLY A O 1
ATOM 639 N N . SER A 1 83 ? -2.038 0.114 9.805 1.00 92.81 83 SER A N 1
ATOM 640 C CA . SER A 1 83 ? -1.738 0.621 11.156 1.00 92.81 83 SER A CA 1
ATOM 641 C C . SER A 1 83 ? -2.119 2.086 11.398 1.00 92.81 83 SER A C 1
ATOM 643 O O . SER A 1 83 ? -2.227 2.899 10.474 1.00 92.81 83 SER A O 1
ATOM 645 N N . ALA A 1 84 ? -2.331 2.416 12.673 1.00 94.56 84 ALA A N 1
ATOM 646 C CA . ALA A 1 84 ? -2.610 3.763 13.148 1.00 94.56 84 ALA A CA 1
ATOM 647 C C . ALA A 1 84 ? -1.823 4.058 14.431 1.00 94.56 84 ALA A C 1
ATOM 649 O O . ALA A 1 84 ? -1.783 3.245 15.354 1.00 94.56 84 ALA A O 1
ATOM 650 N N . GLN A 1 85 ? -1.212 5.239 14.516 1.00 94.19 85 GLN A N 1
ATOM 651 C CA . GLN A 1 85 ? -0.638 5.718 15.771 1.00 94.19 85 GLN A CA 1
ATOM 652 C C . GLN A 1 85 ? -1.772 6.192 16.683 1.00 94.19 85 GLN A C 1
ATOM 654 O O . GLN A 1 85 ? -2.511 7.107 16.329 1.00 94.19 85 GLN A O 1
ATOM 659 N N . ALA A 1 86 ? -1.906 5.571 17.852 1.00 93.69 86 ALA A N 1
ATOM 660 C CA . ALA A 1 86 ? -2.928 5.932 18.828 1.00 93.69 86 ALA A CA 1
ATOM 661 C C . ALA A 1 86 ? -2.444 7.029 19.785 1.00 93.69 86 ALA A C 1
ATOM 663 O O . ALA A 1 86 ? -3.205 7.929 20.133 1.00 93.69 86 ALA A O 1
ATOM 664 N N . SER A 1 87 ? -1.187 6.950 20.224 1.00 95.06 87 SER A N 1
ATOM 665 C CA . SER A 1 87 ? -0.586 7.892 21.171 1.00 95.06 87 SER A CA 1
ATOM 666 C C . SER A 1 87 ? 0.930 7.700 21.256 1.00 95.06 87 SER A C 1
ATOM 668 O O . SER A 1 87 ? 1.502 6.883 20.533 1.00 95.06 87 SER A O 1
ATOM 670 N N . ASP A 1 88 ? 1.565 8.430 22.171 1.00 96.69 88 ASP A N 1
ATOM 671 C CA . ASP A 1 88 ? 2.950 8.229 22.587 1.00 96.69 88 ASP A CA 1
ATOM 672 C C . ASP A 1 88 ? 3.013 8.017 24.107 1.00 96.69 88 ASP A C 1
ATOM 674 O O . ASP A 1 88 ? 2.189 8.552 24.853 1.00 96.69 88 ASP A O 1
ATOM 678 N N . PHE A 1 89 ? 4.008 7.268 24.586 1.00 96.56 89 PHE A N 1
ATOM 679 C CA . PHE A 1 89 ? 4.280 7.116 26.018 1.00 96.56 89 PHE A CA 1
ATOM 680 C C . PHE A 1 89 ? 5.764 7.287 26.343 1.00 96.56 89 PHE A C 1
ATOM 682 O O . PHE A 1 89 ? 6.636 7.033 25.512 1.00 96.56 89 PHE A O 1
ATOM 689 N N . ASN A 1 90 ? 6.061 7.708 27.575 1.00 96.75 90 ASN A N 1
ATOM 690 C CA . ASN A 1 90 ? 7.430 7.825 28.067 1.00 96.75 90 ASN A CA 1
ATOM 691 C C . ASN A 1 90 ? 7.813 6.596 28.898 1.00 96.75 90 ASN A C 1
ATOM 693 O O . ASN A 1 90 ? 7.083 6.195 29.805 1.00 96.75 90 ASN A O 1
ATOM 697 N N . ARG A 1 91 ? 8.988 6.028 28.625 1.00 94.75 91 ARG A N 1
ATOM 698 C CA . ARG A 1 91 ? 9.610 5.008 29.472 1.00 94.75 91 ARG A CA 1
ATOM 699 C C . ARG A 1 91 ? 11.111 5.264 29.558 1.00 94.75 91 ARG A C 1
ATOM 701 O O . ARG A 1 91 ? 11.803 5.288 28.543 1.00 94.75 91 ARG A O 1
ATOM 708 N N . PHE A 1 92 ? 11.619 5.450 30.776 1.00 95.69 92 PHE A N 1
ATOM 709 C CA . PHE A 1 92 ? 13.032 5.759 31.044 1.00 95.69 92 PHE A CA 1
ATOM 710 C C . PHE A 1 92 ? 13.541 7.020 30.315 1.00 95.69 92 PHE A C 1
ATOM 712 O O . PHE A 1 92 ? 14.655 7.037 29.796 1.00 95.69 92 PHE A O 1
ATOM 719 N N . GLY A 1 93 ? 12.707 8.063 30.220 1.00 94.94 93 GLY A N 1
ATOM 720 C CA . GLY A 1 93 ? 13.066 9.324 29.562 1.00 94.94 93 GLY A CA 1
ATOM 721 C C . GLY A 1 93 ? 13.028 9.275 28.032 1.00 94.94 93 GLY A C 1
ATOM 722 O O . GLY A 1 93 ? 13.308 10.283 27.390 1.00 94.94 93 GLY A O 1
ATOM 723 N N . LYS A 1 94 ? 12.658 8.134 27.437 1.00 95.50 94 LYS A N 1
ATOM 724 C CA . LYS A 1 94 ? 12.486 7.970 25.989 1.00 95.50 94 LYS A CA 1
ATOM 725 C C . LYS A 1 94 ? 11.003 7.935 25.634 1.00 95.50 94 LYS A C 1
ATOM 727 O O . LYS A 1 94 ? 10.225 7.267 26.314 1.00 95.50 94 LYS A O 1
ATOM 732 N N . TYR A 1 95 ? 10.637 8.632 24.562 1.00 96.00 95 TYR A N 1
ATOM 733 C CA . TYR A 1 95 ? 9.297 8.587 23.981 1.00 96.00 95 TYR A CA 1
ATOM 734 C C . TYR A 1 95 ? 9.182 7.419 23.000 1.00 96.00 95 TYR A C 1
ATOM 736 O O . TYR A 1 95 ? 10.042 7.239 22.138 1.00 96.00 95 TYR A O 1
ATOM 744 N N . TYR A 1 96 ? 8.110 6.647 23.131 1.00 96.69 96 TYR A N 1
ATOM 745 C CA . TYR A 1 96 ? 7.776 5.516 22.275 1.00 96.69 96 TYR A CA 1
ATOM 746 C C . TYR A 1 96 ? 6.388 5.721 21.682 1.00 96.69 96 TYR A C 1
ATOM 748 O O . TYR A 1 96 ? 5.473 6.151 22.383 1.00 96.69 96 TYR A O 1
ATOM 756 N N . ARG A 1 97 ? 6.232 5.363 20.406 1.00 96.38 97 ARG A N 1
ATOM 757 C CA . ARG A 1 97 ? 4.938 5.404 19.722 1.00 96.38 97 ARG A CA 1
ATOM 758 C C . ARG A 1 97 ? 4.097 4.197 20.103 1.00 96.38 97 ARG A C 1
ATOM 760 O O . ARG A 1 97 ? 4.590 3.070 20.085 1.00 96.38 97 ARG A O 1
ATOM 767 N N . VAL A 1 98 ? 2.823 4.432 20.382 1.00 96.06 98 VAL A N 1
ATOM 768 C CA . VAL A 1 98 ? 1.803 3.392 20.499 1.00 96.06 98 VAL A CA 1
ATOM 769 C C . VAL A 1 98 ? 1.127 3.259 19.143 1.00 96.06 98 VAL A C 1
ATOM 771 O O . VAL A 1 98 ? 0.415 4.159 18.698 1.00 96.06 98 VAL A O 1
ATOM 774 N N . VAL A 1 99 ? 1.372 2.135 18.475 1.00 96.69 99 VAL A N 1
ATOM 775 C CA . VAL A 1 99 ? 0.785 1.811 17.173 1.00 96.69 99 VAL A CA 1
ATOM 776 C C . VAL A 1 99 ? -0.219 0.684 17.360 1.00 96.69 99 VAL A C 1
ATOM 778 O O . VAL A 1 99 ? 0.076 -0.313 18.013 1.00 96.69 99 VAL A O 1
ATOM 781 N N . VAL A 1 100 ? -1.401 0.861 16.783 1.00 95.38 100 VAL A N 1
ATOM 782 C CA . VAL A 1 100 ? -2.469 -0.133 16.742 1.00 95.38 100 VAL A CA 1
ATOM 783 C C . VAL A 1 100 ? -2.547 -0.688 15.329 1.00 95.38 100 VAL A C 1
ATOM 785 O O . VAL A 1 100 ? -2.521 0.061 14.350 1.00 95.38 100 VAL A O 1
ATOM 788 N N . GLN A 1 101 ? -2.629 -2.008 15.233 1.00 94.69 101 GLN A N 1
ATOM 789 C CA . GLN A 1 101 ? -2.766 -2.738 13.983 1.00 94.69 101 GLN A CA 1
ATOM 790 C C . GLN A 1 101 ? -3.514 -4.044 14.248 1.00 94.69 101 GLN A C 1
ATOM 792 O O . GLN A 1 101 ? -3.438 -4.574 15.356 1.00 94.69 101 GLN A O 1
ATOM 797 N N . ALA A 1 102 ? -4.214 -4.563 13.240 1.00 94.94 102 ALA A N 1
ATOM 798 C CA . ALA A 1 102 ? -4.758 -5.912 13.317 1.00 94.94 102 ALA A CA 1
ATOM 799 C C . ALA A 1 102 ? -3.639 -6.968 13.371 1.00 94.94 102 ALA A C 1
ATOM 801 O O . ALA A 1 102 ? -2.561 -6.800 12.778 1.00 94.94 102 ALA A O 1
ATOM 802 N N . ASP A 1 103 ? -3.928 -8.077 14.052 1.00 94.94 103 ASP A N 1
ATOM 803 C CA . ASP A 1 103 ? -3.057 -9.246 14.065 1.00 94.94 103 ASP A CA 1
ATOM 804 C C . ASP A 1 103 ? -2.857 -9.800 12.651 1.00 94.94 103 ASP A C 1
ATOM 806 O O . ASP A 1 103 ? -3.671 -9.604 11.748 1.00 94.94 103 ASP A O 1
ATOM 810 N N . ILE A 1 104 ? -1.745 -10.508 12.442 1.00 93.31 104 ILE A N 1
ATOM 811 C CA . ILE A 1 104 ? -1.327 -10.974 11.110 1.00 93.31 104 ILE A CA 1
ATOM 812 C C . ILE A 1 104 ? -2.422 -11.818 10.445 1.00 93.31 104 ILE A C 1
ATOM 814 O O . ILE A 1 104 ? -2.724 -11.606 9.271 1.00 93.31 104 ILE A O 1
ATOM 818 N N . ALA A 1 105 ? -3.055 -12.725 11.194 1.00 93.19 105 ALA A N 1
ATOM 819 C CA . ALA A 1 105 ? -4.120 -13.590 10.684 1.00 93.19 105 ALA A CA 1
ATOM 820 C C . ALA A 1 105 ? -5.330 -12.799 10.141 1.00 93.19 105 ALA A C 1
ATOM 822 O O . ALA A 1 105 ? -6.007 -13.256 9.220 1.00 93.19 105 ALA A O 1
ATOM 823 N N . ASP A 1 106 ? -5.555 -11.583 10.645 1.00 93.00 106 ASP A N 1
ATOM 824 C CA . ASP A 1 106 ? -6.676 -10.716 10.279 1.00 93.00 106 ASP A CA 1
ATOM 825 C C . ASP A 1 106 ? -6.371 -9.718 9.167 1.00 93.00 106 ASP A C 1
ATOM 827 O O . ASP A 1 106 ? -7.217 -8.903 8.812 1.00 93.00 106 ASP A O 1
ATOM 831 N N . ARG A 1 107 ? -5.188 -9.815 8.552 1.00 92.50 107 ARG A N 1
ATOM 832 C CA . ARG A 1 107 ? -4.796 -8.957 7.422 1.00 92.50 107 ARG A CA 1
ATOM 833 C C . ARG A 1 107 ? -3.894 -9.627 6.384 1.00 92.50 107 ARG A C 1
ATOM 835 O O . ARG A 1 107 ? -3.335 -8.940 5.536 1.00 92.50 107 ARG A O 1
ATOM 842 N N . ALA A 1 108 ? -3.702 -10.941 6.481 1.00 91.75 108 ALA A N 1
ATOM 843 C CA . ALA A 1 108 ? -2.799 -11.685 5.603 1.00 91.75 108 ALA A CA 1
ATOM 844 C C . ALA A 1 108 ? -3.384 -11.988 4.213 1.00 91.75 108 ALA A C 1
ATOM 846 O O . ALA A 1 108 ? -2.619 -12.134 3.264 1.00 91.75 108 ALA A O 1
ATOM 847 N N . ASP A 1 109 ? -4.710 -12.084 4.094 1.00 92.62 109 ASP A N 1
ATOM 848 C CA . ASP A 1 109 ? -5.400 -12.494 2.869 1.00 92.62 109 ASP A CA 1
ATOM 849 C C . ASP A 1 109 ? -6.443 -11.444 2.447 1.00 92.62 109 ASP A C 1
ATOM 851 O O . ASP A 1 109 ? -7.030 -10.799 3.324 1.00 92.62 109 ASP A O 1
ATOM 855 N N . PRO A 1 110 ? -6.716 -11.267 1.138 1.00 90.06 110 PRO A N 1
ATOM 856 C CA . PRO A 1 110 ? -7.771 -10.374 0.663 1.00 90.06 110 PRO A CA 1
ATOM 857 C C . PRO A 1 110 ? -9.140 -10.623 1.309 1.00 90.06 110 PRO A C 1
ATOM 859 O O . PRO A 1 110 ? -9.840 -9.661 1.610 1.00 90.06 110 PRO A O 1
ATOM 862 N N . SER A 1 111 ? -9.499 -11.879 1.598 1.00 92.44 111 SER A N 1
ATOM 863 C CA . SER A 1 111 ? -10.764 -12.237 2.263 1.00 92.44 111 SER A CA 1
ATOM 864 C C . SER A 1 111 ? -10.865 -11.752 3.713 1.00 92.44 111 SER A C 1
ATOM 866 O O . SER A 1 111 ? -11.950 -11.729 4.292 1.00 92.44 111 SER A O 1
ATOM 868 N N . SER A 1 112 ? -9.763 -11.317 4.331 1.00 92.81 112 SER A N 1
ATOM 869 C CA . SER A 1 112 ? -9.807 -10.742 5.678 1.00 92.81 112 SER A CA 1
ATOM 870 C C . SER A 1 112 ? -10.618 -9.450 5.754 1.00 92.81 112 SER A C 1
ATOM 872 O O . SER A 1 112 ? -11.089 -9.102 6.836 1.00 92.81 112 SER A O 1
ATOM 874 N N . ILE A 1 113 ? -10.837 -8.767 4.624 1.00 92.19 113 ILE A N 1
ATOM 875 C CA . ILE A 1 113 ? -11.695 -7.579 4.571 1.00 92.19 113 ILE A CA 1
ATOM 876 C C . ILE A 1 113 ? -13.140 -7.879 4.986 1.00 92.19 113 ILE A C 1
ATOM 878 O O . ILE A 1 113 ? -13.772 -7.049 5.634 1.00 92.19 113 ILE A O 1
ATOM 882 N N . ASP A 1 114 ? -13.629 -9.091 4.716 1.00 91.38 114 ASP A N 1
ATOM 883 C CA . ASP A 1 114 ? -15.005 -9.503 5.019 1.00 91.38 114 ASP A CA 1
ATOM 884 C C . ASP A 1 114 ? -15.263 -9.631 6.528 1.00 91.38 114 ASP A C 1
ATOM 886 O O . ASP A 1 114 ? -16.408 -9.690 6.975 1.00 91.38 114 ASP A O 1
ATOM 890 N N . ARG A 1 115 ? -14.192 -9.673 7.332 1.00 91.31 115 ARG A N 1
ATOM 891 C CA . ARG A 1 115 ? -14.256 -9.740 8.798 1.00 91.31 115 ARG A CA 1
ATOM 892 C C . ARG A 1 115 ? -14.162 -8.367 9.462 1.00 91.31 115 ARG A C 1
ATOM 894 O O . ARG A 1 115 ? -14.167 -8.283 10.690 1.00 91.31 115 ARG A O 1
ATOM 901 N N . VAL A 1 116 ? -14.059 -7.294 8.678 1.00 93.56 116 VAL A N 1
ATOM 902 C CA . VAL A 1 116 ? -13.974 -5.928 9.192 1.00 93.56 116 VAL A CA 1
ATOM 903 C C . VAL A 1 116 ? -15.371 -5.371 9.417 1.00 93.56 116 VAL A C 1
ATOM 905 O O . VAL A 1 116 ? -16.183 -5.271 8.501 1.00 93.56 116 VAL A O 1
ATOM 908 N N . PHE A 1 117 ? -15.631 -4.938 10.647 1.00 93.88 117 PHE A N 1
ATOM 909 C CA . PHE A 1 117 ? -16.884 -4.295 11.020 1.00 93.88 117 PHE A CA 1
ATOM 910 C C . PHE A 1 117 ? -16.648 -2.824 11.350 1.00 93.88 117 PHE A C 1
ATOM 912 O O . PHE A 1 117 ? -15.670 -2.459 12.003 1.00 93.88 117 PHE A O 1
ATOM 919 N N . VAL A 1 118 ? -17.576 -1.974 10.917 1.00 95.00 118 VAL A N 1
ATOM 920 C CA . VAL A 1 118 ? -17.570 -0.537 11.200 1.00 95.00 118 VAL A CA 1
ATOM 921 C C . VAL A 1 118 ? -18.833 -0.207 11.971 1.00 95.00 118 VAL A C 1
ATOM 923 O O . VAL A 1 118 ? -19.928 -0.645 11.618 1.00 95.00 118 VAL A O 1
ATOM 926 N N . LYS A 1 119 ? -18.678 0.559 13.049 1.00 92.19 119 LYS A N 1
ATOM 927 C CA . LYS A 1 119 ? -19.798 0.955 13.895 1.00 92.19 119 LYS A CA 1
ATOM 928 C C . LYS A 1 119 ? -20.697 1.947 13.146 1.00 92.19 119 LYS A C 1
ATOM 930 O O . LYS A 1 119 ? -20.209 2.916 12.569 1.00 92.19 119 LYS A O 1
ATOM 935 N N . ASN A 1 120 ? -22.005 1.714 13.173 1.00 91.12 120 ASN A N 1
ATOM 936 C CA . ASN A 1 120 ? -23.008 2.660 12.690 1.00 91.12 120 ASN A CA 1
ATOM 937 C C . ASN A 1 120 ? -23.327 3.715 13.770 1.00 91.12 120 ASN A C 1
ATOM 939 O O . ASN A 1 120 ? -22.965 3.590 14.941 1.00 91.12 120 ASN A O 1
ATOM 943 N N . LYS A 1 121 ? -24.020 4.784 13.377 1.00 83.25 121 LYS A N 1
ATOM 944 C CA . LYS A 1 121 ? -24.418 5.873 14.286 1.00 83.25 121 LYS A CA 1
ATOM 945 C C . LYS A 1 121 ? -25.615 5.543 15.191 1.00 83.25 121 LYS A C 1
ATOM 947 O O . LYS A 1 121 ? -25.986 6.399 15.989 1.00 83.25 121 LYS A O 1
ATOM 952 N N . THR A 1 122 ? -26.245 4.379 15.030 1.00 62.69 122 THR A N 1
ATOM 953 C CA . THR A 1 122 ? -27.538 4.026 15.646 1.00 62.69 122 THR A CA 1
ATOM 954 C C . THR A 1 122 ? -27.424 2.799 16.527 1.00 62.69 122 THR A C 1
ATOM 956 O O . THR A 1 122 ? -26.932 1.773 16.011 1.00 62.69 122 THR A O 1
#